Protein AF-A0A0C3JPV5-F1 (afdb_monomer)

Mean predicted aligned error: 11.84 Å

Radius of gyration: 19.36 Å; Cα contacts (8 Å, |Δi|>4): 64; chains: 1; bounding box: 60×22×47 Å

Organism: NCBI:txid870435

Structure (mmCIF, N/CA/C/O backbone):
data_AF-A0A0C3JPV5-F1
#
_entry.id   AF-A0A0C3JPV5-F1
#
loop_
_atom_site.group_PDB
_atom_site.id
_atom_site.type_symbol
_atom_site.label_atom_id
_atom_site.label_alt_id
_atom_site.label_comp_id
_atom_site.label_asym_id
_atom_site.label_entity_id
_atom_site.label_seq_id
_atom_site.pdbx_PDB_ins_code
_atom_site.Cartn_x
_atom_site.Cartn_y
_atom_site.Cartn_z
_atom_site.occupancy
_atom_site.B_iso_or_equiv
_atom_site.auth_seq_id
_atom_site.auth_comp_id
_atom_site.auth_asym_id
_atom_site.auth_atom_id
_atom_site.pdbx_PDB_model_num
ATOM 1 N N . HIS A 1 1 ? 2.141 -11.588 -13.012 1.00 46.34 1 HIS A N 1
ATOM 2 C CA . HIS A 1 1 ? 2.746 -10.752 -11.953 1.00 46.34 1 HIS A CA 1
ATOM 3 C C . HIS A 1 1 ? 1.671 -9.882 -11.321 1.00 46.34 1 HIS A C 1
ATOM 5 O O . HIS A 1 1 ? 1.144 -8.983 -11.961 1.00 46.34 1 HIS A O 1
ATOM 11 N N . GLN A 1 2 ? 1.264 -10.263 -10.115 1.00 55.69 2 GLN A N 1
ATOM 12 C CA . GLN A 1 2 ? 0.007 -9.913 -9.456 1.00 55.69 2 GLN A CA 1
ATOM 13 C C . GLN A 1 2 ? 0.270 -8.844 -8.376 1.00 55.69 2 GLN A C 1
ATOM 15 O O . GLN A 1 2 ? 1.166 -9.004 -7.559 1.00 55.69 2 GLN A O 1
ATOM 20 N N . GLY A 1 3 ? -0.510 -7.759 -8.364 1.00 57.84 3 GLY A N 1
ATOM 21 C CA . GLY A 1 3 ? -1.023 -7.194 -7.107 1.00 57.84 3 GLY A CA 1
ATOM 22 C C . GLY A 1 3 ? -0.226 -6.181 -6.271 1.00 57.84 3 GLY A C 1
ATOM 23 O O . GLY A 1 3 ? -0.769 -5.774 -5.252 1.00 57.84 3 GLY A O 1
ATOM 24 N N . HIS A 1 4 ? 0.974 -5.714 -6.637 1.00 68.88 4 HIS A N 1
ATOM 25 C CA . HIS A 1 4 ? 1.753 -4.841 -5.721 1.00 68.88 4 HIS A CA 1
ATOM 26 C C . HIS A 1 4 ? 1.923 -3.373 -6.139 1.00 68.88 4 HIS A C 1
ATOM 28 O O . HIS A 1 4 ? 2.651 -2.627 -5.488 1.00 68.88 4 HIS A O 1
ATOM 34 N N . SER A 1 5 ? 1.259 -2.931 -7.208 1.00 84.31 5 SER A N 1
ATOM 35 C CA . SER A 1 5 ? 1.313 -1.519 -7.615 1.00 84.31 5 SER A CA 1
ATOM 36 C C . SER A 1 5 ? 0.655 -0.594 -6.580 1.00 84.31 5 SER A C 1
ATOM 38 O O . SER A 1 5 ? -0.271 -1.009 -5.884 1.00 84.31 5 SER A O 1
ATOM 40 N N . LEU A 1 6 ? 1.058 0.678 -6.524 1.00 85.19 6 LEU A N 1
ATOM 41 C CA . LEU A 1 6 ? 0.429 1.706 -5.688 1.00 85.19 6 LEU A CA 1
ATOM 42 C C . LEU A 1 6 ? -1.077 1.786 -5.926 1.00 85.19 6 LEU A C 1
ATOM 44 O O . LEU A 1 6 ? -1.827 1.962 -4.972 1.00 85.19 6 LEU A O 1
ATOM 48 N N . ARG A 1 7 ? -1.528 1.598 -7.172 1.00 85.44 7 ARG A N 1
ATOM 49 C CA . ARG A 1 7 ? -2.955 1.520 -7.508 1.00 85.44 7 ARG A CA 1
ATOM 50 C C . ARG A 1 7 ? -3.649 0.340 -6.829 1.00 85.44 7 ARG A C 1
ATOM 52 O O . ARG A 1 7 ? -4.729 0.514 -6.279 1.00 85.44 7 ARG A O 1
ATOM 59 N N . ALA A 1 8 ? -3.037 -0.842 -6.862 1.00 85.19 8 ALA A N 1
ATOM 60 C CA . ALA A 1 8 ? -3.590 -2.036 -6.226 1.00 85.19 8 ALA A CA 1
ATOM 61 C C . ALA A 1 8 ? -3.589 -1.905 -4.696 1.00 85.19 8 ALA A C 1
ATOM 63 O O . ALA A 1 8 ? -4.605 -2.157 -4.061 1.00 85.19 8 ALA A O 1
ATOM 64 N N . THR A 1 9 ? -2.490 -1.427 -4.109 1.00 84.25 9 THR A N 1
ATOM 65 C CA . THR A 1 9 ? -2.385 -1.181 -2.664 1.00 84.25 9 THR A CA 1
ATOM 66 C C . THR A 1 9 ? -3.390 -0.126 -2.203 1.00 84.25 9 THR A C 1
ATOM 68 O O . THR A 1 9 ? -4.042 -0.318 -1.186 1.00 84.25 9 THR A O 1
ATOM 71 N N . SER A 1 10 ? -3.564 0.956 -2.968 1.00 86.75 10 SER A N 1
ATOM 72 C CA . SER A 1 10 ? -4.559 2.006 -2.715 1.00 86.75 10 SER A CA 1
ATOM 73 C C . SER A 1 10 ? -5.983 1.454 -2.744 1.00 86.75 10 SER A C 1
ATOM 75 O O . SER A 1 10 ? -6.733 1.692 -1.803 1.00 86.75 10 SER A O 1
ATOM 77 N N . ALA A 1 11 ? -6.333 0.671 -3.770 1.00 86.50 11 ALA A N 1
ATOM 78 C CA . ALA A 1 11 ? -7.653 0.056 -3.894 1.00 86.50 11 ALA A CA 1
ATOM 79 C C . ALA A 1 11 ? -7.929 -0.951 -2.767 1.00 86.50 11 ALA A C 1
ATOM 81 O O . ALA A 1 11 ? -8.965 -0.864 -2.116 1.00 86.50 11 ALA A O 1
ATOM 82 N N . ASN A 1 12 ? -6.981 -1.847 -2.481 1.00 85.12 12 ASN A N 1
ATOM 83 C CA . ASN A 1 12 ? -7.112 -2.850 -1.421 1.00 85.12 12 ASN A CA 1
ATOM 84 C C . ASN A 1 12 ? -7.213 -2.211 -0.036 1.00 85.12 12 ASN A C 1
ATOM 86 O O . ASN A 1 12 ? -7.961 -2.674 0.817 1.00 85.12 12 ASN A O 1
ATOM 90 N N . ALA A 1 13 ? -6.458 -1.140 0.191 1.00 82.38 13 ALA A N 1
ATOM 91 C CA . ALA A 1 13 ? -6.509 -0.401 1.435 1.00 82.38 13 ALA A CA 1
ATOM 92 C C . ALA A 1 13 ? -7.633 0.640 1.460 1.00 82.38 13 ALA A C 1
ATOM 94 O O . ALA A 1 13 ? -7.809 1.270 2.490 1.00 82.38 13 ALA A O 1
ATOM 95 N N . GLY A 1 14 ? -8.382 0.890 0.388 1.00 87.12 14 GLY A N 1
ATOM 96 C CA . GLY A 1 14 ? -9.382 1.964 0.362 1.00 87.12 14 GLY A CA 1
ATOM 97 C C . GLY A 1 14 ? -8.840 3.338 0.791 1.00 87.12 14 GLY A C 1
ATOM 98 O O . GLY A 1 14 ? -9.562 4.110 1.412 1.00 87.12 14 GLY A O 1
ATOM 99 N N . VAL A 1 15 ? -7.562 3.635 0.521 1.00 86.38 15 VAL A N 1
ATOM 100 C CA . VAL A 1 15 ? -6.939 4.941 0.813 1.00 86.38 15 VAL A CA 1
ATOM 101 C C . VAL A 1 15 ? -6.265 5.493 -0.428 1.00 86.38 15 VAL A C 1
ATOM 103 O O . VAL A 1 15 ? -5.800 4.738 -1.280 1.00 86.38 15 VAL A O 1
ATOM 106 N N . HIS A 1 16 ? -6.155 6.814 -0.531 1.00 89.38 16 HIS A N 1
ATOM 107 C CA . HIS A 1 16 ? -5.481 7.450 -1.659 1.00 89.38 16 HIS A CA 1
ATOM 108 C C . HIS A 1 16 ? -3.972 7.139 -1.667 1.00 89.38 16 HIS A C 1
ATOM 110 O O . HIS A 1 16 ? -3.330 7.086 -0.616 1.00 89.38 16 HIS A O 1
ATOM 116 N N . TYR A 1 17 ? -3.370 6.976 -2.851 1.00 85.44 17 TYR A N 1
ATOM 117 C CA . TYR A 1 17 ? -1.950 6.610 -2.990 1.00 85.44 17 TYR A CA 1
ATOM 118 C C . TYR A 1 17 ? -0.982 7.618 -2.341 1.00 85.44 17 TYR A C 1
ATOM 120 O O . TYR A 1 17 ? 0.143 7.253 -2.003 1.00 85.44 17 TYR A O 1
ATOM 128 N N . SER A 1 18 ? -1.407 8.869 -2.124 1.00 86.94 18 SER A N 1
ATOM 129 C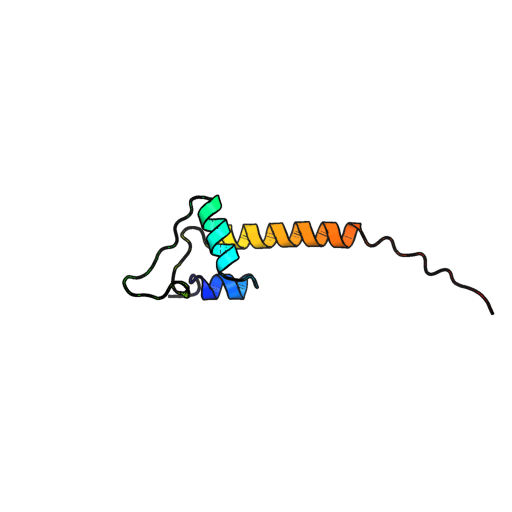 CA . SER A 1 18 ? -0.627 9.872 -1.383 1.00 86.94 18 SER A CA 1
ATOM 130 C C . SER A 1 18 ? -0.372 9.463 0.070 1.00 86.94 18 SER A C 1
ATOM 132 O O . SER A 1 18 ? 0.709 9.732 0.591 1.00 86.94 18 SER A O 1
ATOM 134 N N . ILE A 1 19 ? -1.322 8.768 0.706 1.00 87.25 19 ILE A N 1
ATOM 135 C CA . ILE A 1 19 ? -1.177 8.232 2.065 1.00 87.25 19 ILE A CA 1
ATOM 136 C C . ILE A 1 19 ? -0.104 7.147 2.079 1.00 87.25 19 ILE A C 1
ATOM 138 O O . ILE A 1 19 ? 0.804 7.180 2.903 1.00 87.25 19 ILE A O 1
ATOM 142 N N . ILE A 1 20 ? -0.143 6.241 1.102 1.00 88.00 20 ILE A N 1
ATOM 143 C CA . ILE A 1 20 ? 0.869 5.192 0.951 1.00 88.00 20 ILE A CA 1
ATOM 144 C C . ILE A 1 20 ? 2.255 5.803 0.707 1.00 88.00 20 ILE A C 1
ATOM 146 O O . ILE A 1 20 ? 3.230 5.368 1.315 1.00 88.00 20 ILE A O 1
ATOM 150 N N . ASN A 1 21 ? 2.348 6.834 -0.137 1.00 87.19 21 ASN A N 1
ATOM 151 C CA . ASN A 1 21 ? 3.603 7.542 -0.388 1.00 87.19 21 ASN A CA 1
ATOM 152 C C . ASN A 1 21 ? 4.153 8.202 0.886 1.00 87.19 21 ASN A C 1
ATOM 154 O O . ASN A 1 21 ? 5.347 8.109 1.159 1.00 87.19 21 ASN A O 1
ATOM 158 N N . ARG A 1 22 ? 3.282 8.816 1.696 1.00 88.56 22 ARG A N 1
ATOM 159 C CA . ARG A 1 22 ? 3.658 9.421 2.980 1.00 88.56 22 ARG A CA 1
ATOM 160 C C . ARG A 1 22 ? 4.160 8.381 3.982 1.00 88.56 22 ARG A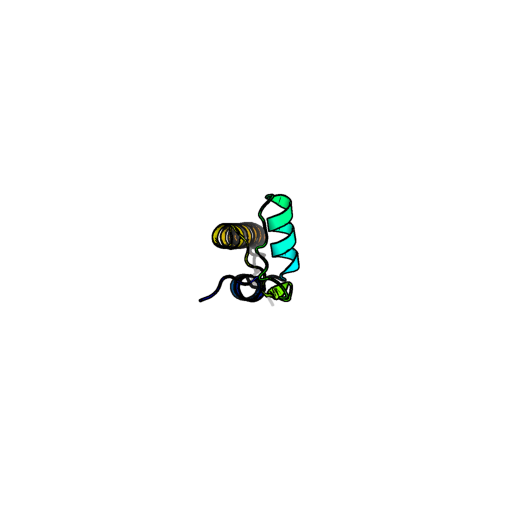 C 1
ATOM 162 O O . ARG A 1 22 ? 5.188 8.621 4.602 1.00 88.56 22 ARG A O 1
ATOM 169 N N . ILE A 1 23 ? 3.488 7.235 4.102 1.00 89.12 23 ILE A N 1
ATOM 170 C CA . ILE A 1 23 ? 3.930 6.115 4.954 1.00 89.12 23 ILE A CA 1
ATOM 171 C C . ILE A 1 23 ? 5.306 5.631 4.491 1.00 89.12 23 ILE A C 1
ATOM 173 O O . ILE A 1 23 ? 6.234 5.535 5.288 1.00 89.12 23 ILE A O 1
ATOM 177 N N . CYS A 1 24 ? 5.476 5.391 3.189 1.00 88.38 24 CYS A N 1
ATOM 178 C CA . CYS A 1 24 ? 6.765 4.955 2.655 1.00 88.38 24 CYS A CA 1
ATOM 179 C C . CYS A 1 24 ? 7.873 5.975 2.957 1.00 88.38 24 CYS A C 1
ATOM 181 O O . CYS A 1 24 ? 8.950 5.587 3.398 1.00 88.38 24 CYS A O 1
ATOM 183 N N . TYR A 1 25 ? 7.588 7.271 2.809 1.00 87.19 25 TYR A N 1
ATOM 184 C CA . TYR A 1 25 ? 8.523 8.340 3.157 1.00 87.19 25 TYR A CA 1
ATOM 185 C C . TYR A 1 25 ? 8.883 8.349 4.651 1.00 87.19 25 TYR A C 1
ATOM 187 O O . TYR A 1 25 ? 10.062 8.379 4.992 1.00 87.19 25 TYR A O 1
ATOM 195 N N . GLN A 1 26 ? 7.890 8.269 5.542 1.00 89.38 26 GLN A N 1
ATOM 196 C CA . GLN A 1 26 ? 8.095 8.283 6.997 1.00 89.38 26 GLN A CA 1
ATOM 197 C C . GLN A 1 26 ? 8.903 7.085 7.504 1.00 89.38 26 GLN A C 1
ATOM 199 O O . GLN A 1 26 ? 9.672 7.222 8.449 1.00 89.38 26 GLN A O 1
ATOM 204 N N . HIS A 1 27 ? 8.749 5.923 6.871 1.00 88.31 27 HIS A N 1
ATOM 205 C CA . HIS A 1 27 ? 9.451 4.699 7.258 1.00 88.31 27 HIS A CA 1
ATOM 206 C C . HIS A 1 27 ? 10.726 4.436 6.444 1.00 88.31 27 HIS A C 1
ATOM 208 O O . HIS A 1 27 ? 11.299 3.351 6.544 1.00 88.31 27 HIS A O 1
ATOM 214 N N . HIS A 1 28 ? 11.173 5.401 5.631 1.00 88.38 28 HIS A N 1
ATOM 215 C CA . HIS A 1 28 ? 12.320 5.252 4.727 1.00 88.38 28 HIS A CA 1
ATOM 216 C C . HIS A 1 28 ? 12.206 4.033 3.789 1.00 88.38 28 HIS A C 1
ATOM 218 O O . HIS A 1 28 ? 13.201 3.421 3.396 1.00 88.38 28 HIS A O 1
ATOM 224 N N . TRP A 1 29 ? 10.981 3.660 3.414 1.00 90.75 29 TRP A N 1
ATOM 225 C CA . TRP A 1 29 ? 10.715 2.586 2.466 1.00 90.75 29 TRP A CA 1
ATOM 226 C C . TRP A 1 29 ? 10.694 3.119 1.039 1.00 90.75 29 TRP A C 1
ATOM 228 O O . TRP A 1 29 ? 10.077 4.136 0.729 1.00 90.75 29 TRP A O 1
ATOM 238 N N . SER A 1 30 ? 11.349 2.393 0.140 1.00 85.25 30 SER A N 1
ATOM 239 C CA . SER A 1 30 ? 11.412 2.772 -1.266 1.00 85.25 30 SER A CA 1
ATOM 240 C C . SER A 1 30 ? 10.167 2.338 -2.041 1.00 85.25 30 SER A C 1
ATOM 242 O O . SER A 1 30 ? 9.580 1.279 -1.805 1.00 85.25 30 SER A O 1
ATOM 244 N N . LEU A 1 31 ? 9.815 3.139 -3.042 1.00 84.69 31 LEU A N 1
ATOM 245 C CA . LEU A 1 31 ? 8.881 2.767 -4.095 1.00 84.69 31 LEU A CA 1
ATOM 246 C C . LEU A 1 31 ? 9.690 2.315 -5.315 1.00 84.69 31 LEU A C 1
ATOM 248 O O . LEU A 1 31 ? 10.371 3.119 -5.947 1.00 84.69 31 LEU A O 1
ATOM 252 N N . GLN A 1 32 ? 9.629 1.029 -5.647 1.00 84.31 32 GLN A N 1
ATOM 253 C CA . GLN A 1 32 ? 10.263 0.488 -6.843 1.00 84.31 32 GLN A CA 1
ATOM 254 C C . GLN A 1 32 ? 9.442 0.869 -8.067 1.00 84.31 32 GLN A C 1
ATOM 256 O O . GLN A 1 32 ? 8.277 0.493 -8.190 1.00 84.31 32 GLN A O 1
ATOM 261 N N . LYS A 1 33 ? 10.049 1.622 -8.976 1.00 83.12 33 LYS A N 1
ATOM 262 C CA . LYS A 1 33 ? 9.407 2.081 -10.201 1.00 83.12 33 LYS A CA 1
ATOM 263 C C . LYS A 1 33 ? 9.982 1.320 -11.399 1.00 83.12 33 LYS A C 1
ATOM 265 O O . LYS A 1 33 ? 11.185 1.428 -11.633 1.00 83.12 33 LYS A O 1
ATOM 270 N N . PRO A 1 34 ? 9.166 0.602 -12.187 1.00 76.00 34 PRO A N 1
ATOM 271 C CA . PRO A 1 34 ? 9.606 0.130 -13.494 1.00 76.00 34 PRO A CA 1
ATOM 272 C C . PRO A 1 34 ? 10.039 1.318 -14.373 1.00 76.00 34 PRO A C 1
ATOM 274 O O . PRO A 1 34 ? 9.360 2.346 -14.416 1.00 76.00 34 PRO A O 1
ATOM 277 N N . ALA A 1 35 ? 11.176 1.210 -15.061 1.00 79.81 35 ALA A N 1
ATOM 278 C CA . ALA A 1 35 ? 11.685 2.296 -15.900 1.00 79.81 35 ALA A CA 1
ATOM 279 C C . ALA A 1 35 ? 10.616 2.763 -16.911 1.00 79.81 35 ALA A C 1
ATOM 281 O O . ALA A 1 35 ? 9.960 1.948 -17.554 1.00 79.81 35 ALA A O 1
ATOM 282 N N . GLY A 1 36 ? 10.402 4.080 -17.009 1.00 78.44 36 GLY A N 1
ATOM 283 C CA . GLY A 1 36 ? 9.396 4.671 -17.903 1.00 78.44 36 GLY A CA 1
ATOM 284 C C . GLY A 1 36 ? 7.931 4.554 -17.451 1.00 78.44 36 GLY A C 1
ATOM 285 O O . GLY A 1 36 ? 7.049 5.024 -18.162 1.00 78.44 36 GLY A O 1
ATOM 286 N N . SER A 1 37 ? 7.632 3.978 -16.280 1.00 79.25 37 SER A N 1
ATOM 287 C CA . SER A 1 37 ? 6.242 3.804 -15.835 1.00 79.25 37 SER A CA 1
ATOM 288 C C . SER A 1 37 ? 5.644 5.055 -15.177 1.00 79.25 37 SER A C 1
ATOM 290 O O . SER A 1 37 ? 6.340 5.997 -14.794 1.00 79.25 37 SER A O 1
ATOM 292 N N . HIS A 1 38 ? 4.326 5.064 -14.981 1.00 81.38 38 HIS A N 1
ATOM 293 C CA . HIS A 1 38 ? 3.658 6.081 -14.167 1.00 81.38 38 HIS A CA 1
ATOM 294 C C . HIS A 1 38 ? 3.770 5.760 -12.659 1.00 81.38 38 HIS A C 1
ATOM 296 O O . HIS A 1 38 ? 3.995 4.605 -12.288 1.00 81.38 38 HIS A O 1
ATOM 302 N N . LEU A 1 39 ? 3.603 6.766 -11.785 1.00 76.19 39 LEU A N 1
ATOM 303 C CA . LEU A 1 39 ? 3.725 6.627 -10.321 1.00 76.19 39 LEU A CA 1
ATOM 304 C C . LEU A 1 39 ? 2.803 5.534 -9.763 1.00 76.19 39 LEU A C 1
ATOM 306 O O . LEU A 1 39 ? 3.207 4.753 -8.913 1.00 76.19 39 LEU A O 1
ATOM 310 N N . LEU A 1 40 ? 1.585 5.415 -10.289 1.00 79.44 40 LEU A N 1
ATOM 311 C CA . LEU A 1 40 ? 0.615 4.401 -9.859 1.00 79.44 40 LEU A CA 1
ATOM 312 C C . LEU A 1 40 ? 1.071 2.952 -10.099 1.00 79.44 40 LEU A C 1
ATOM 314 O O . LEU A 1 40 ? 0.511 2.040 -9.491 1.00 79.44 40 LEU A O 1
ATOM 318 N N . HIS A 1 41 ? 2.085 2.743 -10.945 1.00 82.19 41 HIS A N 1
ATOM 319 C CA . HIS A 1 41 ? 2.706 1.440 -11.198 1.00 82.19 41 HIS A CA 1
ATOM 320 C C . HIS A 1 41 ? 3.899 1.154 -10.283 1.00 82.19 41 HIS A C 1
ATOM 322 O O . HIS A 1 41 ? 4.447 0.054 -10.341 1.00 82.19 41 HIS A O 1
ATOM 328 N N . CYS A 1 42 ? 4.306 2.10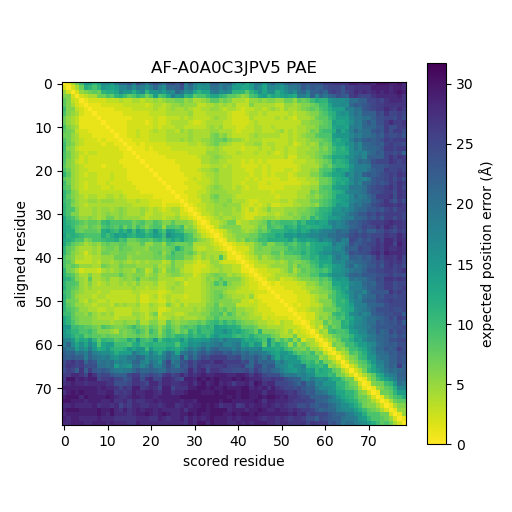8 -9.442 1.00 82.81 42 CYS A N 1
ATOM 329 C CA . CYS A 1 42 ? 5.351 1.872 -8.458 1.00 82.81 42 CYS A CA 1
ATOM 330 C C . CYS A 1 42 ? 4.903 0.833 -7.428 1.00 82.81 42 CYS A C 1
ATOM 332 O O . CYS A 1 42 ? 3.727 0.761 -7.080 1.00 82.81 42 CYS A O 1
ATOM 334 N N . VAL A 1 43 ? 5.850 0.063 -6.910 1.00 84.00 43 VAL A N 1
ATOM 335 C CA . VAL A 1 43 ? 5.629 -1.003 -5.937 1.00 84.00 43 VAL A CA 1
ATOM 336 C C . VAL A 1 43 ? 6.345 -0.652 -4.634 1.00 84.00 43 VAL A C 1
ATOM 338 O O . VAL A 1 43 ? 7.565 -0.494 -4.650 1.00 84.00 43 VAL A O 1
ATOM 341 N N . PRO A 1 44 ? 5.650 -0.543 -3.490 1.00 82.25 44 PRO A N 1
ATOM 34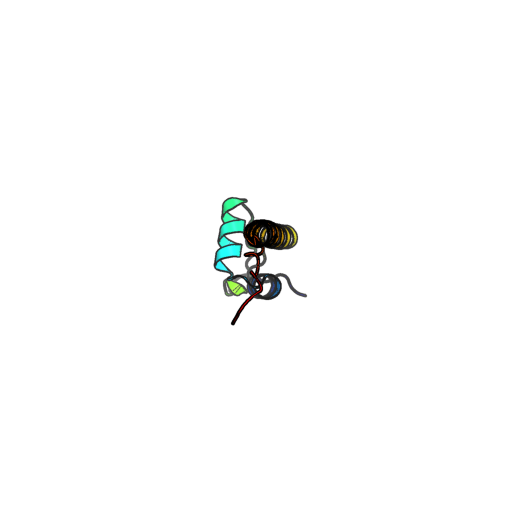2 C CA . PRO A 1 44 ? 6.324 -0.388 -2.205 1.00 82.25 44 PRO A CA 1
ATOM 343 C C . PRO A 1 44 ? 7.179 -1.617 -1.887 1.00 82.25 44 PRO A C 1
ATOM 345 O O . PRO A 1 44 ? 6.675 -2.740 -1.905 1.00 82.25 44 PRO A O 1
ATOM 348 N N . THR A 1 45 ? 8.451 -1.423 -1.523 1.00 81.88 45 THR A N 1
ATOM 349 C CA . THR A 1 45 ? 9.350 -2.518 -1.092 1.00 81.88 45 THR A CA 1
ATOM 350 C C . THR A 1 45 ? 8.815 -3.283 0.120 1.00 81.88 45 THR A C 1
ATOM 352 O O . THR A 1 45 ? 9.177 -4.436 0.340 1.00 81.88 45 THR A O 1
ATOM 355 N N . LYS A 1 46 ? 7.942 -2.644 0.903 1.00 83.25 46 LYS A N 1
ATOM 356 C CA . LYS A 1 46 ? 7.294 -3.184 2.101 1.00 83.25 46 LYS A CA 1
ATOM 357 C C . LYS A 1 46 ? 5.764 -3.129 1.991 1.00 83.25 46 LYS A C 1
ATOM 359 O O . LYS A 1 46 ? 5.086 -2.738 2.935 1.00 83.25 46 LYS A O 1
ATOM 364 N N . ALA A 1 47 ? 5.205 -3.518 0.839 1.00 80.88 47 ALA A N 1
ATOM 365 C CA . ALA A 1 47 ? 3.757 -3.473 0.594 1.00 80.88 47 ALA A CA 1
ATOM 366 C C . ALA A 1 47 ? 2.893 -4.163 1.682 1.00 80.88 47 ALA A C 1
ATOM 368 O O . ALA A 1 47 ? 1.912 -3.548 2.102 1.00 80.88 47 ALA A O 1
ATOM 369 N N . PRO A 1 48 ? 3.246 -5.353 2.219 1.00 83.00 48 PRO A N 1
ATOM 370 C CA . PRO A 1 48 ? 2.492 -5.957 3.324 1.00 83.00 48 PRO A CA 1
ATOM 371 C C . PRO A 1 48 ? 2.517 -5.114 4.608 1.00 83.00 48 PRO A C 1
ATOM 373 O O . PRO A 1 48 ? 1.502 -4.998 5.286 1.00 83.00 48 PRO A O 1
ATOM 376 N N . CYS A 1 49 ? 3.650 -4.478 4.920 1.00 83.94 49 CYS A N 1
ATOM 377 C CA . CYS A 1 49 ? 3.788 -3.621 6.099 1.00 83.94 49 CYS A CA 1
ATOM 378 C C . CYS A 1 49 ? 2.968 -2.332 5.960 1.00 83.94 49 CYS A C 1
ATOM 380 O O . CYS A 1 49 ? 2.329 -1.912 6.917 1.00 83.94 49 CYS A O 1
ATOM 382 N N . VAL A 1 50 ? 2.934 -1.734 4.763 1.00 84.88 50 VAL A N 1
ATOM 383 C CA . VAL A 1 50 ? 2.068 -0.581 4.457 1.00 84.88 50 VAL A CA 1
ATOM 384 C C . VAL A 1 50 ? 0.597 -0.935 4.679 1.00 84.88 50 VAL A C 1
ATOM 386 O O . VAL A 1 50 ? -0.118 -0.173 5.321 1.00 84.88 50 VAL A O 1
ATOM 389 N N . LEU A 1 51 ? 0.143 -2.088 4.173 1.00 83.94 51 LEU A N 1
ATOM 390 C CA . LEU A 1 51 ? -1.235 -2.546 4.377 1.00 83.94 51 LEU A CA 1
ATOM 391 C C . LEU A 1 51 ? -1.538 -2.777 5.861 1.00 83.94 51 LEU A C 1
ATOM 393 O O . LEU A 1 51 ? -2.582 -2.337 6.334 1.00 83.94 51 LEU A O 1
ATOM 397 N N . GLY A 1 52 ? -0.613 -3.403 6.595 1.00 83.25 52 GLY A N 1
ATOM 398 C CA . GLY A 1 52 ? -0.731 -3.605 8.040 1.00 83.25 52 GLY A CA 1
ATOM 399 C C . GLY A 1 52 ? -0.891 -2.291 8.804 1.00 83.25 52 GLY A C 1
ATOM 400 O O . GLY A 1 52 ? -1.842 -2.149 9.561 1.00 83.25 52 GLY A O 1
ATOM 401 N N . LEU A 1 53 ? -0.032 -1.301 8.536 1.00 84.94 53 LEU A N 1
ATOM 402 C CA . LEU A 1 53 ? -0.102 0.016 9.180 1.00 84.94 53 LEU A CA 1
ATOM 403 C C . LEU A 1 53 ? -1.428 0.733 8.904 1.00 84.94 53 LEU A C 1
ATOM 405 O O . LEU A 1 53 ? -2.018 1.301 9.817 1.00 84.94 53 LEU A O 1
ATOM 409 N N . ILE A 1 54 ? -1.928 0.684 7.666 1.00 84.94 54 ILE A N 1
ATOM 410 C CA . ILE A 1 54 ? -3.215 1.308 7.325 1.00 84.94 54 ILE A CA 1
ATOM 411 C C . ILE A 1 54 ? -4.375 0.607 8.050 1.00 84.94 54 ILE A C 1
ATOM 413 O O . ILE A 1 54 ? -5.322 1.265 8.479 1.00 84.94 54 ILE A O 1
ATOM 417 N N . SER A 1 55 ? -4.320 -0.719 8.189 1.00 81.25 55 SER A N 1
ATOM 418 C CA . SER A 1 55 ? -5.327 -1.480 8.933 1.00 81.25 55 SER A CA 1
ATOM 419 C C . SER A 1 55 ? -5.287 -1.186 10.431 1.00 81.25 55 SER A C 1
ATOM 421 O O . SER A 1 55 ? -6.350 -1.013 11.018 1.00 81.25 55 SER A O 1
ATOM 423 N N . THR A 1 56 ? -4.101 -1.061 11.034 1.00 79.50 56 THR A N 1
ATOM 424 C CA . THR A 1 56 ? -3.955 -0.685 12.450 1.00 79.50 56 THR A CA 1
ATOM 425 C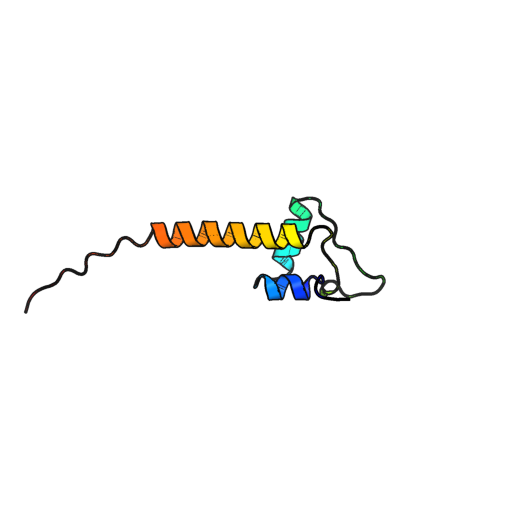 C . THR A 1 56 ? -4.522 0.704 12.714 1.00 79.50 56 THR A C 1
ATOM 427 O O . THR A 1 56 ? -5.375 0.838 13.580 1.00 79.50 56 THR A O 1
ATOM 430 N N . VAL A 1 57 ? -4.156 1.706 11.905 1.00 72.00 57 VAL A N 1
ATOM 431 C CA . VAL A 1 57 ? -4.674 3.079 12.060 1.00 72.00 57 VAL A CA 1
ATOM 432 C C . VAL A 1 57 ? -6.200 3.122 11.936 1.00 72.00 57 VAL A C 1
ATOM 434 O O . VAL A 1 57 ? -6.863 3.858 12.664 1.00 72.00 57 VAL A O 1
ATOM 437 N N . ARG A 1 58 ? -6.786 2.319 11.037 1.00 71.44 58 ARG A N 1
ATOM 438 C CA . ARG A 1 58 ? -8.248 2.198 10.957 1.00 71.44 58 ARG A CA 1
ATOM 439 C C . ARG A 1 58 ? -8.850 1.531 12.183 1.00 71.44 58 ARG A C 1
ATOM 441 O O . ARG A 1 58 ? -9.862 2.018 12.659 1.00 71.44 58 ARG A O 1
ATOM 448 N N . ALA A 1 59 ? -8.253 0.451 12.679 1.00 67.50 59 ALA A N 1
ATOM 449 C CA . ALA A 1 59 ? -8.745 -0.233 13.868 1.00 67.50 59 ALA A CA 1
ATOM 450 C C . ALA A 1 59 ? -8.681 0.672 15.109 1.00 67.50 59 ALA A C 1
ATOM 452 O O . ALA A 1 59 ? -9.639 0.716 15.869 1.00 67.50 59 ALA A O 1
ATOM 453 N N . GLU A 1 60 ? -7.604 1.439 15.283 1.00 62.84 60 GLU A N 1
ATOM 454 C CA . GLU A 1 60 ? -7.468 2.411 16.377 1.00 62.84 60 GLU A CA 1
ATOM 455 C C . GLU A 1 60 ? -8.520 3.524 16.274 1.00 62.84 60 GLU A C 1
ATOM 457 O O . GLU A 1 60 ? -9.2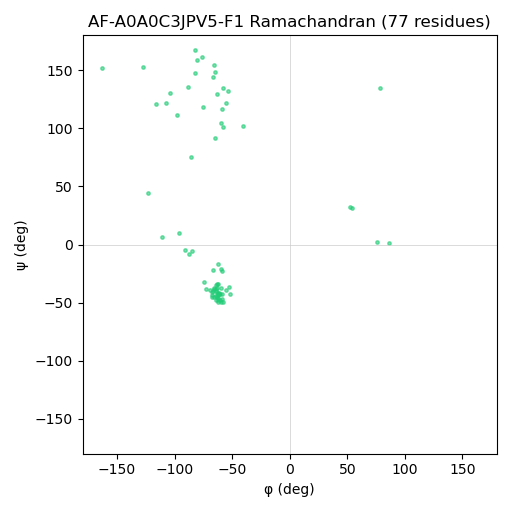10 3.814 17.250 1.00 62.84 60 GLU A O 1
ATOM 462 N N . SER A 1 61 ? -8.730 4.069 15.071 1.00 60.00 61 SER A N 1
ATOM 463 C CA . SER A 1 61 ? -9.783 5.061 14.831 1.00 60.00 61 SER A CA 1
ATOM 464 C C . SER A 1 61 ? -11.195 4.503 15.052 1.00 60.00 61 SER A C 1
ATOM 466 O O . SER A 1 61 ? -12.066 5.250 15.494 1.00 60.00 61 SER A O 1
ATOM 468 N N . ASP A 1 62 ? -11.453 3.232 14.735 1.00 58.00 62 ASP A N 1
ATOM 469 C CA . ASP A 1 62 ? -12.764 2.596 14.941 1.00 58.00 62 ASP A CA 1
ATOM 470 C C . ASP A 1 62 ? -13.027 2.336 16.434 1.00 58.00 62 ASP A C 1
ATOM 472 O O . ASP A 1 62 ? -14.129 2.574 16.926 1.00 58.00 62 ASP A O 1
ATOM 476 N N . VAL A 1 63 ? -11.991 1.942 17.186 1.00 54.69 63 VAL A N 1
ATOM 477 C CA . VAL A 1 63 ? -12.054 1.769 18.648 1.00 54.69 63 VAL A CA 1
ATOM 478 C C . VAL A 1 63 ? -12.337 3.099 19.354 1.00 54.69 63 VAL A C 1
ATOM 480 O O . VAL A 1 63 ? -13.154 3.130 20.275 1.00 54.69 63 VAL A O 1
ATOM 483 N N . GLU A 1 64 ? -11.739 4.212 18.917 1.00 50.84 64 GLU A N 1
ATOM 484 C CA . GLU A 1 64 ? -12.070 5.541 19.456 1.00 50.84 64 GLU A CA 1
ATOM 485 C C . GLU A 1 64 ? -13.505 5.976 19.116 1.00 50.84 64 GLU A C 1
ATOM 487 O O . GLU A 1 64 ? -14.205 6.509 19.980 1.00 50.84 64 GLU A O 1
ATOM 492 N N . VAL A 1 65 ? -13.990 5.696 17.900 1.00 52.25 65 VAL A N 1
ATOM 493 C CA . VAL A 1 65 ? -15.379 5.994 17.499 1.00 52.25 65 VAL A CA 1
ATOM 494 C C . VAL A 1 65 ? -16.390 5.157 18.290 1.00 52.25 65 VAL A C 1
ATOM 496 O O . VAL A 1 65 ? -17.435 5.680 18.677 1.00 52.25 65 VAL A O 1
ATOM 499 N N . GLN A 1 66 ? -16.086 3.893 18.598 1.00 47.16 66 GLN A N 1
ATOM 500 C CA . GLN A 1 66 ? -16.949 3.043 19.429 1.00 47.16 66 GLN A CA 1
ATOM 501 C C . GLN A 1 66 ? -16.894 3.396 20.922 1.00 47.16 66 GLN A C 1
ATOM 503 O O . GLN A 1 66 ? -17.913 3.292 21.602 1.00 47.16 66 GLN A O 1
ATOM 508 N N . SER A 1 67 ? -15.753 3.869 21.430 1.00 51.12 67 SER A N 1
ATOM 509 C CA . SER A 1 67 ? -15.609 4.338 22.819 1.00 51.12 67 SER A CA 1
ATOM 510 C C . SER A 1 67 ? -16.423 5.615 23.102 1.00 51.12 67 SER A C 1
ATOM 512 O O . SER A 1 67 ? -16.791 5.889 24.243 1.00 51.12 67 SER A O 1
ATOM 514 N N . GLY A 1 68 ? -16.767 6.378 22.056 1.00 46.62 68 GLY A N 1
ATOM 515 C CA . GLY A 1 68 ? -17.595 7.585 22.137 1.00 46.62 68 GLY A CA 1
ATOM 516 C C . GLY A 1 68 ? -19.110 7.363 22.058 1.00 46.62 68 GLY A C 1
ATOM 517 O O . GLY A 1 68 ? -19.866 8.306 22.303 1.00 46.62 68 GLY A O 1
ATOM 518 N N . ILE A 1 69 ? -19.592 6.151 21.753 1.00 53.69 69 ILE A N 1
ATOM 519 C CA . ILE A 1 69 ? -21.033 5.859 21.787 1.00 53.69 69 ILE A CA 1
ATOM 520 C C . ILE A 1 69 ? -21.406 5.474 23.216 1.00 53.69 69 ILE A C 1
ATOM 522 O O . ILE A 1 69 ? -21.670 4.317 23.539 1.00 53.69 69 ILE A O 1
ATOM 526 N N . HIS A 1 70 ? -21.483 6.478 24.089 1.00 52.12 70 HIS A N 1
ATOM 527 C CA . HIS A 1 70 ? -22.414 6.374 25.201 1.00 52.12 70 HIS A CA 1
ATOM 528 C C . HIS A 1 70 ? -23.794 6.118 24.584 1.00 52.12 70 HIS A C 1
ATOM 530 O O . HIS A 1 70 ? -24.239 6.941 23.777 1.00 52.12 70 HIS A O 1
ATOM 536 N N . PRO A 1 71 ? -24.498 5.020 24.916 1.00 51.53 71 PRO A N 1
ATOM 537 C CA . PRO A 1 71 ? -25.906 4.942 24.595 1.00 51.53 71 PRO A CA 1
ATOM 538 C C . PRO A 1 71 ? -26.554 6.115 25.323 1.00 51.53 71 PRO A C 1
ATOM 540 O O . PRO A 1 71 ? -26.672 6.113 26.550 1.00 51.53 71 PRO A O 1
ATOM 543 N N . ILE A 1 72 ? -26.906 7.160 24.568 1.00 54.66 72 ILE A N 1
ATOM 544 C CA . ILE A 1 72 ? -27.814 8.197 25.031 1.00 54.66 72 ILE A CA 1
ATOM 545 C C . ILE A 1 72 ? -29.066 7.424 25.385 1.00 54.66 72 ILE A C 1
ATOM 547 O O . ILE A 1 72 ? -29.788 6.943 24.515 1.00 54.66 72 ILE A O 1
ATOM 551 N N . MET A 1 73 ? -29.199 7.210 26.690 1.00 46.56 73 MET A N 1
ATOM 552 C CA . MET A 1 73 ? -30.303 6.579 27.372 1.00 46.56 73 MET A CA 1
ATOM 553 C C . MET A 1 73 ? -31.571 7.098 26.704 1.00 46.56 73 MET A C 1
ATOM 555 O O . MET A 1 73 ? -31.951 8.255 26.897 1.00 46.56 73 MET A O 1
ATOM 559 N N . ASN A 1 74 ? -32.158 6.271 25.840 1.00 49.66 74 ASN A N 1
ATOM 560 C CA . ASN A 1 74 ? -33.446 6.547 25.244 1.00 49.66 74 ASN A CA 1
ATOM 561 C C . ASN A 1 74 ? -34.412 6.535 26.423 1.00 49.66 74 ASN A C 1
ATOM 563 O O . ASN A 1 74 ? -34.828 5.468 26.867 1.00 49.66 74 ASN A O 1
ATOM 567 N N . LYS A 1 75 ? -34.642 7.704 27.026 1.00 50.22 75 LYS A N 1
ATOM 568 C CA . LYS A 1 75 ? -35.619 7.860 28.094 1.00 50.22 75 LYS A CA 1
ATOM 569 C C . LYS A 1 75 ? -36.950 7.431 27.488 1.00 50.22 75 LYS A C 1
ATOM 571 O O . LYS A 1 75 ? -37.385 8.073 26.530 1.00 50.22 75 LYS A O 1
ATOM 576 N N . PRO 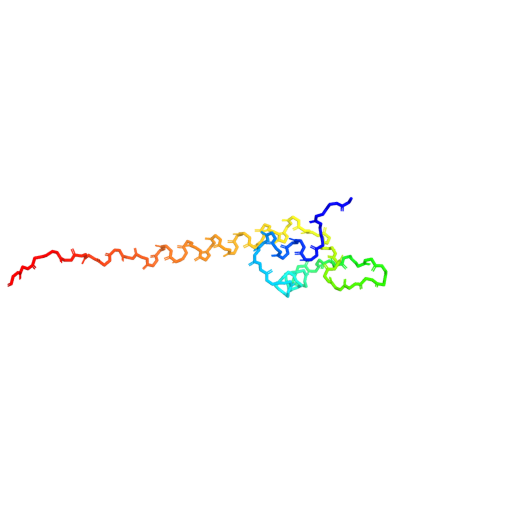A 1 76 ? -37.598 6.368 27.975 1.00 63.03 76 PRO A N 1
ATOM 577 C CA . PRO A 1 76 ? -38.977 6.145 27.610 1.00 63.03 76 PRO A CA 1
ATOM 578 C C . PRO A 1 76 ? -39.847 7.126 28.408 1.00 63.03 76 PRO A C 1
ATOM 580 O O . PRO A 1 76 ? -39.462 7.553 29.501 1.00 63.03 76 PRO A O 1
ATOM 583 N N . THR A 1 77 ? -41.075 7.327 27.918 1.00 46.72 77 THR A N 1
ATOM 584 C CA . THR A 1 77 ? -42.282 7.760 28.663 1.00 46.72 77 THR A CA 1
ATOM 585 C C . THR A 1 77 ? -42.393 9.266 29.004 1.00 46.72 77 THR A C 1
ATOM 587 O O . THR A 1 77 ? -41.433 9.870 29.459 1.00 46.72 77 THR A O 1
ATOM 590 N N . THR A 1 78 ? -43.523 9.976 28.822 1.00 51.72 78 THR A N 1
ATOM 591 C CA . THR A 1 78 ? -44.936 9.607 2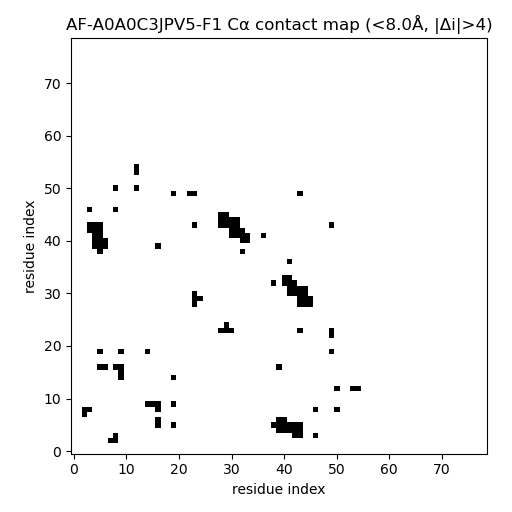8.553 1.00 51.72 78 THR A CA 1
ATOM 592 C C . THR A 1 78 ? -45.705 10.841 28.032 1.00 51.72 78 THR A C 1
ATOM 594 O O . THR A 1 78 ? -45.333 11.949 28.398 1.00 51.72 78 THR A O 1
ATOM 597 N N . HIS A 1 79 ? -46.742 10.580 27.222 1.00 48.75 79 HIS A N 1
ATOM 598 C CA . HIS A 1 79 ? -47.971 11.335 26.880 1.00 48.75 79 HIS A CA 1
ATOM 599 C C . HIS A 1 79 ? -48.073 12.855 27.118 1.00 48.75 79 HIS A C 1
ATOM 601 O O . HIS A 1 7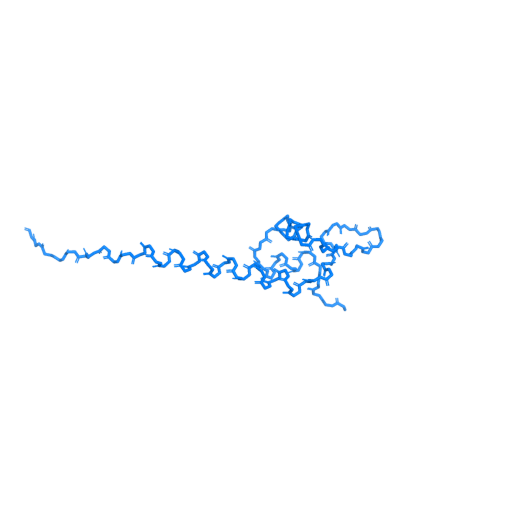9 ? -48.006 13.295 28.285 1.00 48.75 79 HIS A O 1
#

Nearest PDB structures (foldseek):
  3d71-assembly1_A-2  TM=5.330E-01  e=1.579E+00  Bacillus subtilis
  3iao-assembly1_A-2  TM=5.780E-01  e=3.074E+00  Bacillus subtilis
  1exi-assembly1_A  TM=5.328E-01  e=2.876E+00  Bacillus subtilis
  3d6y-assembly1_A  TM=5.376E-01  e=3.074E+00  Bacillus subtilis
  5lkh-assembly1_A  TM=4.534E-01  e=4.290E+00  Photorhabdus luminescens

Foldseek 3Di:
DDAFFLLSLCVVLVHHSVLLVVVCVVVVWDFQDDPPDDNRRTGTPPSVVSSVVSVVVVVVVVVVVVVPPPPPPPDDDDD

Secondary structure (DSSP, 8-state):
--S-SHHHHHHHHTS-HHHHHHHHHHTT--EE--TT--GGG-EETTHHHHHHHHHHHHHHHHHHHHHT-----------

Sequence (79 aa):
HQGHSLRATSANAGVHYSIINRICYQHHWSLQKPAGSHLLHCVPTKAPCVLGLISTVRAESDVEVQSGIHPIMNKPTTH

Solvent-accessible surface area (backbone atoms only — not comparable to full-atom values): 4797 Å² total; per-residue (Å²): 142,82,77,56,26,35,51,45,49,19,61,77,64,73,44,63,54,67,58,56,51,50,52,27,59,77,68,74,45,54,65,51,62,61,87,93,59,59,76,55,58,17,24,49,78,51,49,71,58,54,52,50,53,56,51,49,55,49,51,53,54,49,51,54,58,58,70,65,61,66,78,75,74,79,76,74,88,80,137

pLDDT: mean 74.42, std 14.77, range [46.34, 90.75]